Protein AF-A0A920PE48-F1 (afdb_monomer_lite)

Secondary structure (DSSP, 8-state):
--TTHHHHHHHHHHHTTTT--S---S-HHHHHHHTTSS-----GGGS--EETTEEEES-TTT--EEESSHHHHHHHS-GGG-STTT-GGGTT---HHHHHHHHHHHHHHSHHHHHHHH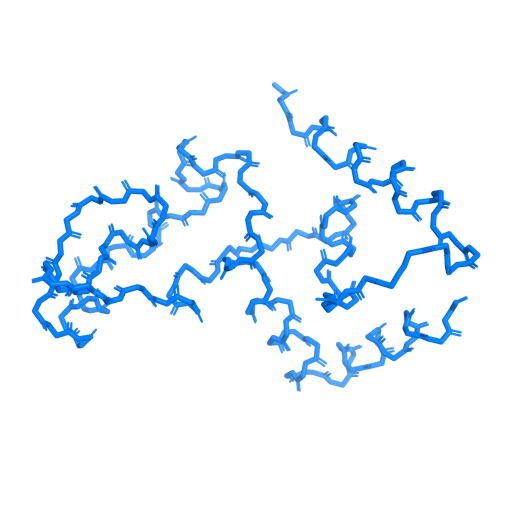HHHT-

Foldseek 3Di:
DPPPPQLVVLLVVVVVCPVVPDDDPAQLQLSCVSNVNDDDWWQQLQDWDQDPQATAPPHPPPRPGHDNDPVCNVPVHPPQCDGLVRDPVRVSDSDCSGCRVVLVCQCPVDPVSVVVRVVRVVD

Structure (mmCIF, N/CA/C/O backbone):
data_AF-A0A920PE48-F1
#
_entry.id   AF-A0A920PE48-F1
#
loop_
_atom_site.group_PDB
_atom_site.id
_atom_site.type_symbol
_atom_site.label_atom_id
_atom_site.label_alt_id
_atom_site.label_comp_id
_atom_site.label_asym_id
_atom_site.label_entity_id
_atom_site.label_seq_id
_atom_site.pdbx_PDB_ins_code
_atom_site.Cartn_x
_atom_site.Cartn_y
_atom_site.Cartn_z
_atom_site.occupancy
_atom_site.B_iso_or_equiv
_atom_site.auth_seq_id
_atom_site.auth_comp_id
_atom_site.auth_asym_id
_atom_site.auth_atom_id
_atom_site.pdbx_PDB_model_num
ATOM 1 N N . MET A 1 1 ? -14.391 -1.629 -18.081 1.00 35.59 1 MET A N 1
ATOM 2 C CA . MET A 1 1 ? -12.961 -1.922 -18.320 1.00 35.59 1 MET A CA 1
ATOM 3 C C . MET A 1 1 ? -12.114 -0.695 -17.957 1.00 35.59 1 MET A C 1
ATOM 5 O O . MET A 1 1 ? -11.566 -0.048 -18.837 1.00 35.59 1 MET A O 1
ATOM 9 N N . VAL A 1 2 ? -12.063 -0.320 -16.671 1.00 48.38 2 VAL A N 1
ATOM 10 C CA . VAL A 1 2 ? -11.310 0.859 -16.162 1.00 48.38 2 VAL A CA 1
ATOM 11 C C . VAL A 1 2 ? -9.844 0.504 -15.829 1.00 48.38 2 VAL A C 1
ATOM 13 O O . VAL A 1 2 ? -9.008 1.376 -15.625 1.00 48.38 2 VAL A O 1
ATOM 16 N N . GLU A 1 3 ? -9.495 -0.778 -15.923 1.00 56.94 3 GLU A N 1
ATOM 17 C CA . GLU A 1 3 ? -8.294 -1.412 -15.361 1.00 56.94 3 GLU A CA 1
ATOM 18 C C . GLU A 1 3 ? -6.942 -1.014 -15.996 1.00 56.94 3 GLU A C 1
ATOM 20 O O . GLU A 1 3 ? -5.899 -1.433 -15.513 1.00 56.94 3 GLU A O 1
ATOM 25 N N . GLY A 1 4 ? -6.918 -0.182 -17.046 1.00 69.88 4 GLY A N 1
ATOM 26 C CA . GLY A 1 4 ? -5.687 0.142 -17.791 1.00 69.88 4 GLY A CA 1
ATOM 27 C C . GLY A 1 4 ? -5.088 1.532 -17.550 1.00 69.88 4 GLY A C 1
ATOM 28 O O . GLY A 1 4 ? -3.873 1.698 -17.613 1.00 69.88 4 GLY A O 1
ATOM 29 N N . LYS A 1 5 ? -5.907 2.553 -17.256 1.00 80.38 5 LYS A N 1
ATOM 30 C CA . LYS A 1 5 ? -5.439 3.956 -17.314 1.00 80.38 5 LYS A CA 1
ATOM 31 C C . LYS A 1 5 ? -4.443 4.315 -16.209 1.00 80.38 5 LYS A C 1
ATOM 33 O O . LYS A 1 5 ? -3.527 5.099 -16.449 1.00 80.38 5 LYS A O 1
ATOM 38 N N . ARG A 1 6 ? -4.614 3.753 -15.005 1.00 85.31 6 ARG A N 1
ATOM 39 C CA . ARG A 1 6 ? -3.718 4.010 -13.863 1.00 85.31 6 ARG A CA 1
ATOM 40 C C . ARG A 1 6 ? -2.321 3.434 -14.104 1.00 85.31 6 ARG A C 1
ATOM 42 O O . ARG A 1 6 ? -1.334 4.139 -13.930 1.00 85.31 6 ARG A O 1
ATOM 49 N N . PHE A 1 7 ? -2.253 2.190 -14.575 1.00 90.06 7 PHE A N 1
ATOM 50 C CA . PHE A 1 7 ? -0.993 1.501 -14.829 1.00 90.06 7 PHE A CA 1
ATOM 51 C C . PHE A 1 7 ? -0.266 2.110 -16.031 1.00 90.06 7 PHE A C 1
ATOM 53 O O . PHE A 1 7 ? 0.936 2.336 -15.965 1.00 90.06 7 PHE A O 1
ATOM 60 N N . GLU A 1 8 ? -1.002 2.491 -17.081 1.00 91.88 8 GLU A N 1
ATOM 61 C CA . GLU A 1 8 ? -0.438 3.200 -18.236 1.00 91.88 8 GLU A CA 1
ATOM 62 C C . GLU A 1 8 ? 0.200 4.542 -17.839 1.00 91.88 8 GLU A C 1
ATOM 64 O O . GLU A 1 8 ? 1.267 4.901 -18.342 1.00 91.88 8 GLU A O 1
ATOM 69 N N . PHE A 1 9 ? -0.431 5.290 -16.926 1.00 91.75 9 PHE A N 1
ATOM 70 C CA . PHE A 1 9 ? 0.123 6.546 -16.424 1.00 91.75 9 PHE A CA 1
ATOM 71 C C . PHE A 1 9 ? 1.468 6.331 -15.722 1.00 91.75 9 PHE A C 1
ATOM 73 O O . PHE A 1 9 ? 2.447 7.002 -16.058 1.00 91.75 9 PHE A O 1
ATOM 80 N N . PHE A 1 10 ? 1.525 5.400 -14.768 1.00 92.38 10 PHE A N 1
ATOM 81 C CA . PHE A 1 10 ? 2.743 5.134 -14.006 1.00 92.38 10 PHE A CA 1
ATOM 82 C C . PHE A 1 10 ? 3.835 4.487 -14.855 1.00 92.38 10 PHE A C 1
ATOM 84 O O . PHE A 1 10 ? 4.999 4.837 -14.683 1.00 92.38 10 PHE A O 1
ATOM 91 N N . ASP A 1 11 ? 3.486 3.623 -15.810 1.00 93.19 11 ASP A N 1
ATOM 92 C CA . ASP A 1 11 ? 4.453 3.074 -16.759 1.00 93.19 11 ASP A CA 1
ATOM 93 C C . ASP A 1 11 ? 5.116 4.194 -17.568 1.00 93.19 11 ASP A C 1
ATOM 95 O O . ASP A 1 11 ? 6.333 4.364 -17.498 1.00 93.19 11 ASP A O 1
ATOM 99 N N . LYS A 1 12 ? 4.327 5.08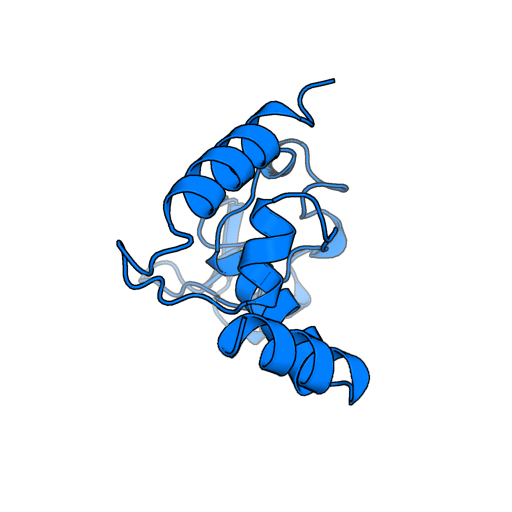0 -18.187 1.00 93.56 12 LYS A N 1
ATOM 100 C CA . LYS A 1 12 ? 4.856 6.246 -18.917 1.00 93.56 12 LYS A CA 1
ATOM 101 C C . LYS A 1 12 ? 5.644 7.213 -18.032 1.00 93.56 12 LYS A C 1
ATOM 103 O O . LYS A 1 12 ? 6.587 7.849 -18.507 1.00 93.56 12 LYS A O 1
ATOM 108 N N . LEU A 1 13 ? 5.241 7.392 -16.773 1.00 92.19 13 LEU A N 1
ATOM 109 C CA . LEU A 1 13 ? 5.939 8.262 -15.826 1.00 92.19 13 LEU A CA 1
ATOM 110 C C . LEU A 1 13 ? 7.313 7.688 -15.465 1.00 92.19 13 LEU A C 1
ATOM 112 O O . LEU A 1 13 ? 8.315 8.396 -15.558 1.00 92.19 13 LEU A O 1
ATOM 116 N N . LEU A 1 14 ? 7.365 6.409 -15.092 1.00 91.50 14 LEU A N 1
ATOM 117 C CA . LEU A 1 14 ? 8.592 5.736 -14.670 1.00 91.50 14 LEU A CA 1
ATOM 118 C C . LEU A 1 14 ? 9.542 5.493 -15.846 1.00 91.50 14 LEU A C 1
ATOM 120 O O . LEU A 1 14 ? 10.755 5.594 -15.679 1.00 91.50 14 LEU A O 1
ATOM 124 N N . GLU A 1 15 ? 9.027 5.294 -17.061 1.00 91.50 15 GLU A N 1
ATOM 125 C CA . GLU A 1 15 ? 9.854 5.252 -18.269 1.00 91.50 15 GLU A CA 1
ATOM 126 C C . GLU A 1 15 ? 10.624 6.554 -18.522 1.00 91.50 15 GLU A C 1
ATOM 128 O O . GLU A 1 15 ? 11.754 6.516 -19.013 1.00 91.50 15 GLU A O 1
ATOM 133 N N . LYS A 1 16 ? 10.058 7.707 -18.147 1.00 91.56 16 LYS A N 1
ATOM 134 C CA . LYS A 1 16 ? 10.750 9.004 -18.228 1.00 91.56 16 LYS A CA 1
ATOM 135 C C . LYS A 1 16 ? 11.823 9.178 -17.153 1.00 91.56 16 LYS A C 1
ATOM 137 O O . LYS A 1 16 ? 12.586 10.140 -17.230 1.00 91.56 16 LYS A O 1
ATOM 142 N N . ASN A 1 17 ? 11.894 8.268 -16.180 1.00 89.69 17 ASN A N 1
ATOM 143 C CA . ASN A 1 17 ? 12.857 8.307 -15.087 1.00 89.69 17 ASN A CA 1
ATOM 144 C C . ASN A 1 17 ? 14.058 7.358 -15.258 1.00 89.69 17 ASN A C 1
ATOM 146 O O . ASN A 1 17 ? 14.842 7.214 -14.327 1.00 89.69 17 ASN A O 1
ATOM 150 N N . LYS A 1 18 ? 14.249 6.734 -16.432 1.00 81.75 18 LYS A N 1
ATOM 151 C CA . LYS A 1 18 ? 15.354 5.776 -16.675 1.00 81.75 18 LYS A CA 1
ATOM 152 C C . LYS A 1 18 ? 16.758 6.343 -16.426 1.00 81.75 18 LYS A C 1
ATOM 154 O O . LYS A 1 18 ? 17.668 5.592 -16.117 1.00 81.75 18 LYS A O 1
ATOM 159 N N . ASN A 1 19 ? 16.930 7.660 -16.528 1.00 84.00 19 ASN A N 1
ATOM 160 C CA . ASN A 1 19 ? 18.219 8.321 -16.304 1.00 84.00 19 ASN A CA 1
ATOM 161 C C . ASN A 1 19 ? 18.408 8.799 -14.850 1.00 84.00 19 ASN A C 1
ATOM 163 O O . ASN A 1 19 ? 19.266 9.644 -14.611 1.00 84.00 19 ASN A O 1
ATOM 167 N N . GLY A 1 20 ? 17.573 8.349 -13.904 1.00 83.69 20 GLY A N 1
ATOM 168 C CA . GLY A 1 20 ? 17.641 8.789 -12.506 1.00 83.69 20 GLY A CA 1
ATOM 169 C C . GLY A 1 20 ? 17.329 10.277 -12.329 1.00 83.69 20 GLY A C 1
ATOM 170 O O . GLY A 1 20 ? 17.965 10.961 -11.536 1.00 83.69 20 GLY A O 1
ATOM 171 N N . ARG A 1 21 ? 16.376 10.816 -13.104 1.00 88.62 21 ARG A N 1
ATOM 172 C CA . ARG A 1 21 ? 15.978 12.233 -13.013 1.00 88.62 21 ARG A CA 1
ATOM 173 C C . ARG A 1 21 ? 15.348 12.563 -11.654 1.00 88.62 21 ARG A C 1
ATOM 175 O O . ARG A 1 21 ? 15.447 13.699 -11.194 1.00 88.62 21 ARG A O 1
ATOM 182 N N . TRP A 1 22 ? 14.650 11.596 -11.072 1.00 90.94 22 TRP A N 1
ATOM 183 C CA . TRP A 1 22 ? 13.948 11.684 -9.803 1.00 90.94 22 TRP A CA 1
ATOM 184 C C . TRP A 1 22 ? 14.375 10.539 -8.892 1.00 90.94 22 TRP A C 1
ATOM 186 O O . TRP A 1 22 ? 14.324 9.374 -9.296 1.00 90.94 22 TRP A O 1
ATOM 196 N N . ASP A 1 23 ? 14.701 10.878 -7.650 1.00 88.31 23 ASP A N 1
ATOM 197 C CA . ASP A 1 23 ? 14.950 9.907 -6.591 1.00 88.31 23 ASP A CA 1
ATOM 198 C C . ASP A 1 23 ? 13.612 9.375 -6.070 1.00 88.31 23 ASP A C 1
ATOM 200 O O . ASP A 1 23 ? 12.864 10.073 -5.380 1.00 88.31 23 ASP A O 1
ATOM 204 N N . ILE A 1 24 ? 13.278 8.139 -6.436 1.00 88.81 24 ILE A N 1
ATOM 205 C CA . ILE A 1 24 ? 12.035 7.493 -6.012 1.00 88.81 24 ILE A CA 1
ATOM 206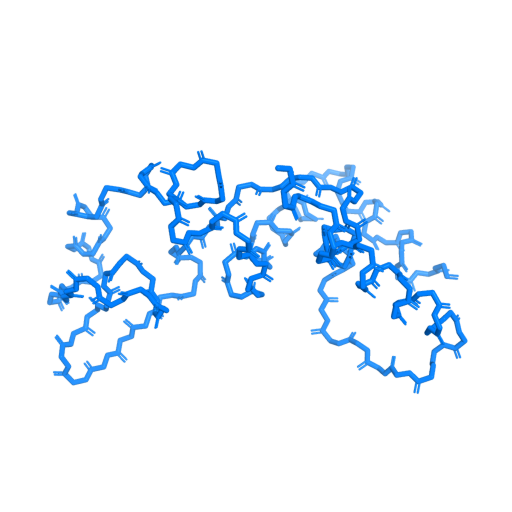 C C . ILE A 1 24 ? 12.308 6.660 -4.761 1.00 88.81 24 ILE A C 1
ATOM 208 O O . ILE A 1 24 ? 13.065 5.695 -4.802 1.00 88.81 24 ILE A O 1
ATOM 212 N N . ASN A 1 25 ? 11.660 7.020 -3.654 1.00 88.81 25 ASN A N 1
ATOM 213 C CA . ASN A 1 25 ? 11.804 6.354 -2.358 1.00 88.81 25 ASN A CA 1
ATOM 214 C C . ASN A 1 25 ? 10.690 5.316 -2.138 1.00 88.81 25 ASN A C 1
ATOM 216 O O . ASN A 1 25 ? 9.878 5.440 -1.225 1.00 88.81 25 ASN A O 1
ATOM 220 N N . HIS A 1 26 ? 10.604 4.334 -3.033 1.00 92.56 26 HIS A N 1
ATOM 221 C CA . HIS A 1 26 ? 9.656 3.224 -2.929 1.00 92.56 26 HIS A CA 1
ATOM 222 C C . HIS A 1 26 ? 10.339 1.908 -3.285 1.00 92.56 26 HIS A C 1
ATOM 224 O O . HIS A 1 26 ? 11.316 1.900 -4.040 1.00 92.56 26 HIS A O 1
ATOM 230 N N . SER A 1 27 ? 9.813 0.794 -2.776 1.00 93.50 27 SER A N 1
ATOM 231 C CA . SER A 1 27 ? 10.338 -0.528 -3.094 1.00 93.50 27 SER A CA 1
ATOM 232 C C . SER A 1 27 ? 10.269 -0.813 -4.604 1.00 93.50 27 SER A C 1
ATOM 234 O O . SER A 1 27 ? 9.284 -0.463 -5.268 1.00 93.50 27 SER A O 1
ATOM 236 N N . PRO A 1 28 ? 11.280 -1.490 -5.180 1.00 93.00 28 PRO A N 1
ATOM 237 C CA . PRO A 1 28 ? 11.282 -1.790 -6.609 1.00 93.00 28 PRO A CA 1
ATOM 238 C C . PRO A 1 28 ? 10.058 -2.601 -7.050 1.00 93.00 28 PRO A C 1
ATOM 240 O O . PRO A 1 28 ? 9.467 -2.330 -8.095 1.00 93.00 28 PRO A O 1
ATOM 243 N N . LEU A 1 29 ? 9.627 -3.565 -6.230 1.00 95.00 29 LEU A N 1
ATOM 244 C CA . LEU A 1 29 ? 8.488 -4.416 -6.567 1.00 95.00 29 LEU A CA 1
ATOM 245 C C . LEU A 1 29 ? 7.157 -3.650 -6.549 1.00 95.00 29 LEU A C 1
ATOM 247 O O . LEU A 1 29 ? 6.305 -3.904 -7.402 1.00 95.00 29 LEU A O 1
ATOM 251 N N . TYR A 1 30 ? 6.992 -2.663 -5.661 1.00 95.38 30 TYR A N 1
ATOM 252 C CA . TYR A 1 30 ? 5.834 -1.767 -5.698 1.00 95.38 30 TYR A CA 1
ATOM 253 C C . TYR A 1 30 ? 5.820 -0.908 -6.965 1.00 95.38 30 TYR A C 1
ATOM 255 O O . TYR A 1 30 ? 4.762 -0.697 -7.558 1.00 95.38 30 TYR A O 1
ATOM 263 N N . LEU A 1 31 ? 6.984 -0.458 -7.443 1.00 94.19 31 LEU A N 1
ATOM 264 C CA . LEU A 1 31 ? 7.061 0.274 -8.708 1.00 94.19 31 LEU A CA 1
ATOM 265 C C . LEU A 1 31 ? 6.636 -0.594 -9.900 1.00 94.19 31 LEU A C 1
ATOM 267 O O . LEU A 1 31 ? 5.929 -0.101 -10.772 1.00 94.19 31 LEU A O 1
ATOM 271 N N . GLU A 1 32 ? 6.971 -1.886 -9.938 1.00 93.75 32 GLU A N 1
ATOM 272 C CA . GLU A 1 32 ? 6.456 -2.791 -10.983 1.00 93.75 32 GLU A CA 1
ATOM 273 C C . GLU A 1 32 ? 4.948 -3.040 -10.852 1.00 93.75 32 GLU A C 1
ATOM 275 O O . GLU A 1 32 ? 4.261 -3.142 -11.872 1.00 93.75 32 GLU A O 1
ATOM 280 N N . PHE A 1 33 ? 4.416 -3.080 -9.627 1.00 94.38 33 PHE A N 1
ATOM 281 C CA . PHE A 1 33 ? 2.970 -3.098 -9.394 1.00 94.38 33 PHE A CA 1
ATOM 282 C C . PHE A 1 33 ? 2.294 -1.839 -9.946 1.00 94.38 33 PHE A C 1
ATOM 284 O O . PHE A 1 33 ? 1.314 -1.944 -10.680 1.00 94.38 33 PHE A O 1
ATOM 291 N N . LEU A 1 34 ? 2.849 -0.646 -9.701 1.00 93.81 34 LEU A N 1
ATOM 292 C CA . LEU A 1 34 ? 2.329 0.596 -10.282 1.00 93.81 34 LEU A CA 1
ATOM 293 C C . LEU A 1 34 ? 2.352 0.589 -11.813 1.00 93.81 34 LEU A C 1
ATOM 295 O O . LEU A 1 34 ? 1.536 1.259 -12.434 1.00 93.81 34 LEU A O 1
ATOM 299 N N . ARG A 1 35 ? 3.243 -0.184 -12.434 1.00 92.62 35 ARG A N 1
ATOM 300 C CA . ARG A 1 35 ? 3.309 -0.368 -13.893 1.00 92.62 35 ARG A CA 1
ATOM 301 C C . ARG A 1 35 ? 2.383 -1.472 -14.408 1.00 92.62 35 ARG A C 1
ATOM 303 O O . ARG A 1 35 ? 2.388 -1.754 -15.601 1.00 92.62 35 ARG A O 1
ATOM 310 N N . GLY A 1 36 ? 1.619 -2.121 -13.528 1.00 91.69 36 GLY A N 1
ATOM 311 C CA . GLY A 1 36 ? 0.731 -3.233 -13.870 1.00 91.69 36 GLY A CA 1
ATOM 312 C C . GLY A 1 36 ? 1.466 -4.517 -14.260 1.00 91.69 36 GLY A C 1
ATOM 313 O O . GLY A 1 36 ? 0.872 -5.406 -14.862 1.00 91.69 36 GLY A O 1
ATOM 314 N N . LYS A 1 37 ? 2.762 -4.628 -13.952 1.00 92.00 37 LYS A N 1
ATOM 315 C CA . LYS A 1 37 ? 3.567 -5.825 -14.246 1.00 92.00 37 LYS A CA 1
ATOM 316 C C . LYS A 1 37 ? 3.500 -6.872 -13.138 1.00 92.00 37 LYS A C 1
ATOM 318 O O . LYS A 1 37 ? 3.928 -8.009 -13.330 1.00 92.00 37 LYS A O 1
ATOM 323 N N . ARG A 1 38 ? 2.994 -6.469 -11.976 1.00 91.25 38 ARG A N 1
ATOM 324 C CA . ARG A 1 38 ? 2.702 -7.318 -10.826 1.00 91.25 38 ARG A CA 1
ATOM 325 C C . ARG A 1 38 ? 1.279 -7.029 -10.383 1.00 91.25 38 ARG A C 1
ATOM 327 O O . ARG A 1 38 ? 0.854 -5.878 -10.430 1.00 91.25 38 ARG A O 1
ATOM 334 N N . ASP A 1 39 ? 0.579 -8.071 -9.963 1.00 91.31 39 ASP A N 1
ATOM 335 C CA . ASP A 1 39 ? -0.731 -7.955 -9.338 1.00 91.31 39 ASP A CA 1
ATOM 336 C C . ASP A 1 39 ? -0.600 -8.328 -7.864 1.00 91.31 39 ASP A C 1
ATOM 338 O O . ASP A 1 39 ? 0.008 -9.347 -7.531 1.00 91.31 39 ASP A O 1
ATOM 342 N N . TYR A 1 40 ? -1.129 -7.479 -6.990 1.00 91.69 40 TYR A N 1
ATOM 343 C CA . TYR A 1 40 ? -1.003 -7.627 -5.548 1.00 91.69 40 TYR A CA 1
ATOM 344 C C . TYR A 1 40 ? -2.346 -7.451 -4.880 1.00 91.69 40 TYR A C 1
ATOM 346 O O . TYR A 1 40 ? -3.079 -6.516 -5.174 1.00 91.69 40 TYR A O 1
ATOM 354 N N . SER A 1 41 ? -2.620 -8.283 -3.882 1.00 90.56 41 SER A N 1
ATOM 355 C CA . SER A 1 41 ? -3.643 -7.962 -2.896 1.00 90.56 41 SER A CA 1
ATOM 356 C C . SER A 1 41 ? -3.097 -6.913 -1.928 1.00 90.56 41 SER A C 1
ATOM 358 O O . SER A 1 41 ? -1.927 -6.960 -1.531 1.00 90.56 41 SER A O 1
ATOM 360 N N . CYS A 1 42 ? -3.930 -5.940 -1.554 1.00 91.75 42 CYS A N 1
ATOM 361 C CA . CYS A 1 42 ? -3.509 -4.964 -0.561 1.00 91.75 42 CYS A CA 1
ATOM 362 C C . CYS A 1 42 ? -3.395 -5.627 0.818 1.00 91.75 42 CYS A C 1
ATOM 364 O O . CYS A 1 42 ? -4.156 -6.528 1.165 1.00 91.75 42 CYS A O 1
ATOM 366 N N . THR A 1 43 ? -2.453 -5.131 1.609 1.00 93.44 43 THR A N 1
ATOM 367 C CA . THR A 1 43 ? -2.282 -5.416 3.030 1.00 93.44 43 THR A CA 1
ATOM 368 C C . THR A 1 43 ? -2.772 -4.189 3.807 1.00 93.44 43 THR A C 1
ATOM 370 O O . THR A 1 43 ? -1.970 -3.350 4.221 1.00 93.44 43 THR A O 1
ATOM 373 N N . PRO A 1 44 ? -4.097 -4.005 3.968 1.00 88.81 44 PRO A N 1
ATOM 374 C CA . PRO A 1 44 ? -4.680 -2.768 4.503 1.00 88.81 44 PRO A CA 1
ATOM 375 C C . PRO A 1 44 ? -4.284 -2.492 5.960 1.00 88.81 44 PRO A C 1
ATOM 377 O O . PRO A 1 44 ? -4.237 -1.339 6.377 1.00 88.81 44 PRO A O 1
ATOM 380 N N . TRP A 1 45 ? -3.953 -3.540 6.713 1.00 90.00 45 TRP A N 1
ATOM 381 C CA . TRP A 1 45 ? -3.456 -3.477 8.088 1.00 90.00 45 TRP A CA 1
ATOM 382 C C . TRP A 1 45 ? -1.945 -3.211 8.185 1.00 90.00 45 TRP A C 1
ATOM 384 O O . TRP A 1 45 ? -1.431 -3.061 9.289 1.00 90.00 45 TRP A O 1
ATOM 394 N N . GLY A 1 46 ? -1.219 -3.143 7.062 1.00 90.50 46 GLY A N 1
ATOM 395 C CA . GLY A 1 46 ? 0.232 -2.920 7.048 1.00 90.50 46 GLY A CA 1
ATOM 396 C C . GLY A 1 46 ? 0.643 -1.497 7.445 1.00 90.50 46 GLY A C 1
ATOM 397 O O . GLY A 1 46 ? 1.777 -1.275 7.859 1.00 90.50 46 GLY A O 1
ATOM 398 N N . ASN A 1 47 ? -0.282 -0.536 7.363 1.00 91.00 47 ASN A N 1
ATOM 399 C CA . ASN A 1 47 ? -0.103 0.828 7.860 1.00 91.00 47 ASN A CA 1
ATOM 400 C C . ASN A 1 47 ? -1.394 1.296 8.562 1.00 91.00 47 ASN A C 1
ATOM 402 O O . ASN A 1 47 ? -2.217 1.987 7.954 1.00 91.00 47 ASN A O 1
ATOM 406 N N . PRO A 1 48 ? -1.630 0.853 9.809 1.00 91.81 48 PRO A N 1
ATOM 407 C CA . PRO A 1 48 ? -2.836 1.196 10.548 1.00 91.81 48 PRO A CA 1
ATOM 408 C C . PRO A 1 48 ? -2.770 2.645 11.051 1.00 91.81 48 PRO A C 1
ATOM 410 O O . PRO A 1 48 ? -1.700 3.156 11.380 1.00 91.81 48 PRO A O 1
ATOM 413 N N . ASN A 1 49 ? -3.925 3.303 11.159 1.00 94.19 49 ASN A N 1
ATOM 414 C CA . ASN A 1 49 ? -4.022 4.657 11.704 1.00 94.19 49 ASN A CA 1
ATOM 415 C C . ASN A 1 49 ? -4.674 4.642 13.086 1.00 94.19 49 ASN A C 1
ATOM 417 O O . ASN A 1 49 ? -5.728 4.034 13.279 1.00 94.19 49 ASN A O 1
ATOM 421 N N . TYR A 1 50 ? -4.033 5.334 14.025 1.00 95.06 50 TYR A N 1
ATOM 422 C CA . TYR A 1 50 ? -4.562 5.603 15.352 1.00 95.06 50 TYR A CA 1
ATOM 423 C C . TYR A 1 50 ? -4.721 7.110 15.538 1.00 95.06 50 TYR A C 1
ATOM 425 O O . TYR A 1 50 ? -3.788 7.879 15.289 1.00 95.06 50 TYR A O 1
ATOM 433 N N . SER A 1 51 ? -5.894 7.526 16.000 1.00 94.62 51 SER A N 1
ATOM 434 C CA . SER A 1 51 ? -6.228 8.923 16.269 1.00 94.62 51 SER A CA 1
ATOM 435 C C . SER A 1 51 ? -6.906 9.069 17.635 1.00 94.62 51 SER A C 1
ATOM 437 O O . SER A 1 51 ? -7.060 8.100 18.377 1.00 94.62 51 SER A O 1
ATOM 439 N N . VAL A 1 52 ? -7.364 10.281 17.967 1.00 95.88 52 VAL A N 1
ATOM 440 C CA . VAL A 1 52 ? -8.185 10.524 19.170 1.00 95.88 52 VAL A CA 1
ATOM 441 C C . VAL A 1 52 ? -9.505 9.743 19.171 1.00 95.88 52 VAL A C 1
ATOM 443 O O . VAL A 1 52 ? -10.111 9.590 20.226 1.00 95.88 52 VAL A O 1
ATOM 446 N N . LEU A 1 53 ? -9.942 9.248 18.010 1.00 95.69 53 LEU A N 1
ATOM 447 C CA . LEU A 1 53 ? -11.140 8.423 17.851 1.00 95.69 53 LEU A CA 1
ATOM 448 C C . LEU A 1 53 ? -10.851 6.916 17.999 1.00 95.69 53 LEU A C 1
ATOM 450 O O . LEU A 1 53 ? -11.785 6.123 18.022 1.00 95.69 53 LEU A O 1
ATOM 454 N N . GLY A 1 54 ? -9.579 6.518 18.120 1.00 96.81 54 GLY A N 1
ATOM 455 C CA . GLY A 1 54 ? -9.135 5.124 18.190 1.00 96.81 54 GLY A CA 1
ATOM 456 C C . GLY A 1 54 ? -8.455 4.639 16.906 1.00 96.81 54 GLY A C 1
ATOM 457 O O . GLY A 1 54 ? -7.964 5.432 16.098 1.00 96.81 54 GLY A O 1
ATOM 458 N N . TRP A 1 55 ? -8.412 3.319 16.729 1.00 97.06 55 TRP A N 1
ATOM 459 C CA . TRP A 1 55 ? -7.872 2.628 15.556 1.00 97.06 55 TRP A CA 1
ATOM 460 C C . TRP A 1 55 ? -8.882 2.626 14.408 1.00 97.06 55 TRP A C 1
ATOM 462 O O . TRP A 1 55 ? -9.925 1.987 14.517 1.00 97.06 55 TRP A O 1
ATOM 472 N N . GLN A 1 56 ? -8.586 3.308 13.306 1.00 96.44 56 GLN A N 1
ATOM 473 C CA . GLN A 1 56 ? -9.520 3.453 12.187 1.00 96.44 56 GLN A CA 1
ATOM 474 C C . GLN A 1 56 ? -9.696 2.142 11.399 1.00 96.44 56 GLN A C 1
ATOM 476 O O . GLN A 1 56 ? -8.716 1.493 11.030 1.00 96.44 56 GLN A O 1
ATOM 481 N N . LYS A 1 57 ? -10.949 1.784 11.096 1.00 94.69 57 LYS A N 1
ATOM 482 C CA . LYS A 1 57 ? -11.353 0.620 10.293 1.00 94.69 57 LYS A CA 1
ATOM 483 C C . LYS A 1 57 ? -11.715 1.039 8.859 1.00 94.69 57 LYS A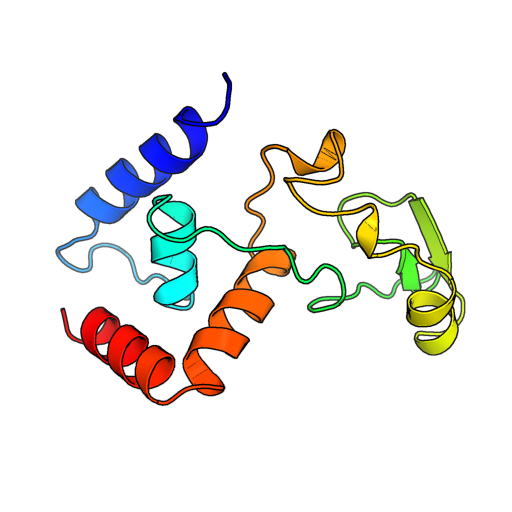 C 1
ATOM 485 O O . LYS A 1 57 ? -12.222 2.140 8.651 1.00 94.69 57 LYS A O 1
ATOM 490 N N . PRO A 1 58 ? -11.538 0.161 7.860 1.00 92.31 58 PRO A N 1
ATOM 491 C CA . PRO A 1 58 ? -10.554 -0.927 7.826 1.00 92.31 58 PRO A CA 1
ATOM 492 C C . PRO A 1 58 ? -9.126 -0.390 7.630 1.00 92.31 58 PRO A C 1
ATOM 494 O O . PRO A 1 58 ? -8.160 -0.935 8.142 1.00 92.31 58 PRO A O 1
ATOM 497 N N . CYS A 1 59 ? -8.992 0.694 6.873 1.00 91.25 59 CYS A N 1
ATOM 498 C CA . CYS A 1 59 ? -7.746 1.362 6.560 1.00 91.25 59 CYS A CA 1
ATOM 499 C C . CYS A 1 59 ? -7.981 2.866 6.638 1.00 91.25 59 CYS A C 1
ATOM 501 O O . CYS A 1 59 ? -9.116 3.343 6.528 1.00 91.25 59 CYS A O 1
ATOM 503 N N . TYR A 1 60 ? -6.896 3.620 6.765 1.00 88.44 60 TYR A N 1
ATOM 504 C CA . TYR A 1 60 ? -6.965 5.051 7.049 1.00 88.44 60 TYR A CA 1
ATOM 505 C C . TYR A 1 60 ? -7.587 5.912 5.930 1.00 88.44 60 TYR A C 1
ATOM 507 O O . TYR A 1 60 ? -7.750 7.117 6.101 1.00 88.44 60 TYR A O 1
ATOM 515 N N . LEU A 1 61 ? -7.925 5.314 4.779 1.00 91.50 61 LEU A N 1
ATOM 516 C CA . LEU A 1 61 ? -8.558 5.991 3.643 1.00 91.50 61 LEU A CA 1
ATOM 517 C C . LEU A 1 61 ? -10.082 5.805 3.569 1.00 91.50 61 LEU A C 1
ATOM 519 O O . LEU A 1 61 ? -10.740 6.646 2.965 1.00 91.50 61 LEU A O 1
ATOM 523 N N . LEU A 1 62 ? -10.641 4.713 4.108 1.00 91.62 62 LEU A N 1
ATOM 524 C CA . LEU A 1 62 ? -12.069 4.387 3.940 1.00 91.62 62 LEU A CA 1
ATOM 525 C C . LEU A 1 62 ? -12.956 4.832 5.109 1.00 91.62 62 LEU A C 1
ATOM 527 O O . LEU A 1 62 ? -14.133 5.081 4.874 1.00 91.62 62 LEU A O 1
ATOM 531 N N . ASP A 1 63 ? -12.387 4.950 6.312 1.00 90.81 63 ASP A N 1
ATOM 532 C CA . ASP A 1 63 ? -13.052 5.491 7.514 1.00 90.81 63 ASP A CA 1
ATOM 533 C C . ASP A 1 63 ? -14.462 4.928 7.774 1.00 90.81 63 ASP A C 1
ATOM 535 O O . ASP A 1 63 ? -15.467 5.634 7.755 1.00 90.81 63 ASP A O 1
ATOM 539 N N . GLU A 1 64 ? -14.547 3.618 7.995 1.00 93.69 64 GLU A N 1
ATOM 540 C CA . GLU A 1 64 ? -15.815 2.918 8.245 1.00 93.69 64 GLU A CA 1
ATOM 541 C C . GLU A 1 64 ? -16.083 2.685 9.744 1.00 93.69 64 GLU A C 1
ATOM 543 O O . GLU A 1 64 ? -16.963 1.912 10.119 1.00 93.69 64 GLU A O 1
ATOM 548 N N . GLY A 1 65 ? -15.327 3.358 10.616 1.00 95.38 65 GLY A N 1
ATOM 549 C CA . GLY A 1 65 ? -15.466 3.297 12.069 1.00 95.38 65 GLY A CA 1
ATOM 550 C C . GLY A 1 65 ? -14.124 3.185 12.786 1.00 95.38 65 GLY A C 1
ATOM 551 O O . GLY A 1 65 ? -13.064 3.248 12.167 1.00 95.38 65 GLY A O 1
ATOM 552 N N . TYR A 1 66 ? -14.175 2.989 14.104 1.00 97.12 66 TYR A N 1
ATOM 553 C CA . TYR A 1 66 ? -12.989 2.904 14.957 1.00 97.12 66 TYR A CA 1
ATOM 554 C C . TYR A 1 66 ? -13.065 1.703 15.907 1.00 97.12 66 TYR A C 1
ATOM 556 O O . TYR A 1 66 ? -14.149 1.221 16.235 1.00 97.12 66 TYR A O 1
ATOM 564 N N . ALA A 1 67 ? -11.903 1.199 16.313 1.00 97.25 67 ALA A N 1
ATOM 565 C CA . ALA A 1 67 ? -11.703 0.215 17.373 1.00 97.25 67 ALA A CA 1
ATOM 566 C C . ALA A 1 67 ? -10.917 0.851 18.525 1.00 97.25 67 ALA A C 1
ATOM 568 O O . ALA A 1 67 ? -10.010 1.653 18.300 1.00 97.25 67 ALA A O 1
ATOM 569 N N . GLU A 1 68 ? -11.194 0.450 19.761 1.00 97.06 68 GLU A N 1
ATOM 570 C CA . GLU A 1 68 ? -10.481 0.976 20.93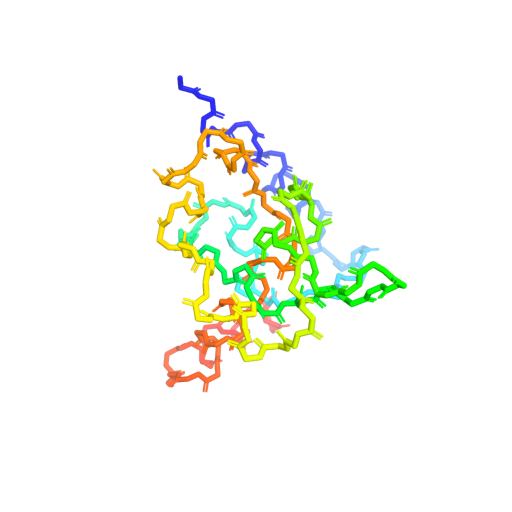0 1.00 97.06 68 GLU A CA 1
ATOM 571 C C . GLU A 1 68 ? -9.056 0.422 21.017 1.00 97.06 68 GLU A C 1
ATOM 573 O O . GLU A 1 68 ? -8.118 1.108 21.425 1.00 97.06 68 GLU A O 1
ATOM 578 N N . THR A 1 69 ? -8.866 -0.828 20.589 1.00 96.94 69 THR A N 1
ATOM 579 C CA . THR A 1 69 ? -7.565 -1.503 20.626 1.00 96.94 69 THR A CA 1
ATOM 580 C C . THR A 1 69 ? -7.184 -2.069 19.268 1.00 96.94 69 THR A C 1
ATOM 582 O O . THR A 1 69 ? -8.037 -2.480 18.484 1.00 96.94 69 THR A O 1
ATOM 585 N N . PHE A 1 70 ? -5.880 -2.186 19.014 1.00 95.62 70 PHE A N 1
ATOM 586 C CA . PHE A 1 70 ? -5.385 -2.824 17.795 1.00 95.62 70 PHE A CA 1
ATOM 587 C C . PHE A 1 70 ? -5.874 -4.276 17.677 1.00 95.62 70 PHE A C 1
ATOM 589 O O . PHE A 1 70 ? -6.211 -4.746 16.595 1.00 95.62 70 PHE A O 1
ATOM 596 N N . LYS A 1 71 ? -5.984 -4.987 18.807 1.00 97.00 71 LYS A N 1
ATOM 597 C CA . LYS A 1 71 ? -6.524 -6.350 18.838 1.00 97.00 71 LYS A CA 1
ATOM 598 C C . LYS A 1 71 ? -7.974 -6.395 18.351 1.00 97.00 71 LYS A C 1
ATOM 600 O O . LYS A 1 71 ? -8.327 -7.294 17.595 1.00 97.00 71 LYS A O 1
ATOM 605 N N . GLU A 1 72 ? -8.796 -5.437 18.769 1.00 97.31 72 GLU A N 1
ATOM 606 C CA . GLU A 1 72 ? -10.178 -5.314 18.303 1.00 97.31 72 GLU A CA 1
ATOM 607 C C . GLU A 1 72 ? -10.234 -4.947 16.814 1.00 97.31 72 GLU A C 1
ATOM 609 O O . GLU A 1 72 ? -10.987 -5.580 16.077 1.00 97.31 72 GLU A O 1
ATOM 614 N N . LEU A 1 73 ? -9.403 -4.001 16.351 1.00 96.44 73 LEU A N 1
ATOM 615 C CA . LEU A 1 73 ? -9.270 -3.660 14.928 1.00 96.44 73 LEU A CA 1
ATOM 616 C C . LEU A 1 73 ? -9.032 -4.925 14.094 1.00 96.44 73 LEU A C 1
ATOM 618 O O . LEU A 1 73 ? -9.768 -5.179 13.143 1.00 96.44 73 LEU A O 1
ATOM 622 N N . MET A 1 74 ? -8.044 -5.734 14.482 1.00 96.19 74 MET A N 1
ATOM 623 C CA . MET A 1 74 ? -7.683 -6.944 13.745 1.00 96.19 74 MET A CA 1
ATOM 624 C C . MET A 1 74 ? -8.767 -8.022 13.794 1.00 96.19 74 MET A C 1
ATOM 626 O O . MET A 1 74 ? -8.960 -8.707 12.797 1.00 96.19 74 MET A O 1
ATOM 630 N N . ALA A 1 75 ? -9.463 -8.171 14.924 1.00 96.94 75 ALA A N 1
ATOM 631 C CA . ALA A 1 75 ? -10.446 -9.235 15.124 1.00 96.94 75 ALA A CA 1
ATOM 632 C C . ALA A 1 75 ? -11.846 -8.922 14.573 1.00 96.94 75 ALA A C 1
ATOM 634 O O . ALA A 1 75 ? -12.609 -9.848 14.328 1.00 96.94 75 ALA A O 1
ATOM 635 N N . THR A 1 76 ? -12.208 -7.642 14.442 1.00 96.19 76 THR A N 1
ATOM 636 C CA . THR A 1 76 ? -13.579 -7.215 14.084 1.00 96.19 76 THR A CA 1
ATOM 637 C C . THR A 1 76 ? -13.690 -6.590 12.697 1.00 96.19 76 THR A C 1
ATOM 639 O O . THR A 1 76 ? -14.788 -6.247 12.267 1.00 96.19 76 THR A O 1
ATOM 642 N N . THR A 1 77 ? -12.567 -6.404 12.005 1.00 95.38 77 THR A N 1
ATOM 643 C CA . THR A 1 77 ? -12.562 -5.933 10.620 1.00 95.38 77 THR A CA 1
ATOM 644 C C . THR A 1 77 ? -12.564 -7.136 9.687 1.00 95.38 77 THR A C 1
ATOM 646 O O . THR A 1 77 ? -11.659 -7.961 9.744 1.00 95.38 77 THR A O 1
ATOM 649 N N . GLU A 1 78 ? -13.554 -7.204 8.801 1.00 93.88 78 GLU A N 1
ATOM 650 C CA . GLU A 1 78 ? -13.669 -8.230 7.756 1.00 93.88 78 GLU A CA 1
ATOM 651 C C . GLU A 1 78 ? -12.688 -7.918 6.607 1.00 93.88 78 GLU A C 1
ATOM 653 O O . GLU A 1 78 ? -13.061 -7.353 5.574 1.00 93.88 78 GLU A O 1
ATOM 658 N N . TRP A 1 79 ? -11.397 -8.175 6.824 1.00 92.31 79 TRP A N 1
ATOM 659 C CA . TRP A 1 79 ? -10.296 -7.774 5.939 1.00 92.31 79 TRP A CA 1
ATOM 660 C C . TRP A 1 79 ? -10.429 -8.288 4.503 1.00 92.31 79 TRP A C 1
ATOM 662 O O . TRP A 1 79 ? -10.061 -7.592 3.558 1.00 92.31 79 TRP A O 1
ATOM 672 N N . GLU A 1 80 ? -10.990 -9.479 4.339 1.00 91.50 80 GLU A N 1
ATOM 673 C CA . GLU A 1 80 ? -11.274 -10.135 3.065 1.00 91.50 80 GLU A CA 1
ATOM 674 C C . GLU A 1 80 ? -12.199 -9.316 2.157 1.00 91.50 80 GLU A C 1
ATOM 676 O O . GLU A 1 80 ? -12.108 -9.421 0.934 1.00 91.50 80 GLU A O 1
ATOM 681 N N . ASN A 1 81 ? -13.032 -8.442 2.731 1.00 92.12 81 ASN A N 1
ATOM 682 C CA . ASN A 1 81 ? -13.945 -7.574 1.989 1.00 92.12 81 ASN A CA 1
ATOM 683 C C . ASN A 1 81 ? -13.259 -6.320 1.428 1.00 92.12 81 ASN A C 1
ATOM 685 O O . ASN A 1 81 ? -13.937 -5.457 0.865 1.00 92.12 81 ASN A O 1
ATOM 689 N N . TYR A 1 82 ? -11.937 -6.182 1.580 1.00 91.44 82 TYR A N 1
ATOM 690 C CA . TYR A 1 82 ? -11.166 -5.023 1.133 1.00 91.44 82 TYR A CA 1
ATOM 691 C C . TYR A 1 82 ? -10.054 -5.402 0.154 1.00 91.44 82 TYR A C 1
ATOM 693 O O . TYR A 1 82 ? -9.534 -6.512 0.152 1.00 91.44 82 TYR A O 1
ATOM 701 N N . GLY A 1 83 ? -9.706 -4.449 -0.714 1.00 88.69 83 GLY A N 1
ATOM 702 C CA . GLY A 1 83 ? -8.768 -4.646 -1.820 1.00 88.69 83 GLY A CA 1
ATOM 703 C C . GLY A 1 83 ? -9.435 -4.515 -3.185 1.00 88.69 83 GLY A C 1
ATOM 704 O O . GLY A 1 83 ? -10.660 -4.558 -3.302 1.00 88.69 83 GLY A O 1
ATOM 705 N N . HIS A 1 84 ? -8.626 -4.304 -4.225 1.00 87.88 84 HIS A N 1
ATOM 706 C CA . HIS A 1 84 ? -9.136 -3.963 -5.559 1.00 87.88 84 HIS A CA 1
ATOM 707 C C . HIS A 1 84 ? -10.023 -5.051 -6.185 1.00 87.88 84 HIS A C 1
ATOM 709 O O . HIS A 1 84 ? -10.884 -4.729 -6.997 1.00 87.88 84 HIS A O 1
ATOM 715 N N . GLN A 1 85 ? -9.855 -6.312 -5.775 1.00 85.50 85 GLN A N 1
ATOM 716 C CA . GLN A 1 85 ? -10.659 -7.441 -6.254 1.00 85.50 85 GLN A CA 1
ATOM 717 C C . GLN A 1 85 ? -11.987 -7.596 -5.492 1.00 85.50 85 GLN A C 1
ATOM 719 O O . GLN A 1 85 ? -12.967 -8.073 -6.058 1.00 85.50 85 GLN A O 1
ATOM 724 N N . ASN A 1 86 ? -12.040 -7.154 -4.229 1.00 89.12 86 ASN A N 1
ATOM 725 C CA . ASN A 1 86 ? -13.124 -7.502 -3.301 1.00 89.12 86 ASN A CA 1
ATOM 726 C C . ASN A 1 86 ? -14.012 -6.309 -2.923 1.00 89.12 86 ASN A C 1
ATOM 728 O O . ASN A 1 86 ? -15.148 -6.495 -2.491 1.00 89.12 86 ASN A O 1
ATOM 732 N N . ASN A 1 87 ? -13.539 -5.073 -3.123 1.00 90.69 87 ASN A N 1
ATOM 733 C CA . ASN A 1 87 ? -14.273 -3.867 -2.756 1.00 90.69 87 ASN A CA 1
ATOM 734 C C . ASN A 1 87 ? -14.341 -2.857 -3.900 1.00 90.69 87 ASN A C 1
ATOM 736 O O . ASN A 1 87 ? -13.320 -2.375 -4.391 1.00 90.69 87 ASN A O 1
ATOM 740 N N . LYS A 1 88 ? -15.559 -2.433 -4.256 1.00 91.88 88 LYS A N 1
ATOM 741 C CA . LYS A 1 88 ? -15.779 -1.425 -5.306 1.00 91.88 88 LYS A CA 1
ATOM 742 C C . LYS A 1 88 ? -15.104 -0.084 -4.999 1.00 91.88 88 LYS A C 1
ATOM 744 O O . LYS A 1 88 ? -14.661 0.579 -5.929 1.00 91.88 88 LYS A O 1
ATOM 749 N N . LYS A 1 89 ? -14.985 0.305 -3.722 1.00 91.25 89 LYS A N 1
ATOM 750 C CA . LYS A 1 89 ? -14.276 1.533 -3.312 1.00 91.25 89 LYS A CA 1
ATOM 751 C C . LYS A 1 89 ? -12.758 1.418 -3.505 1.00 91.25 89 LYS A C 1
ATOM 753 O O . LYS A 1 89 ? -12.075 2.430 -3.607 1.00 91.25 89 LYS A O 1
ATOM 758 N N . CYS A 1 90 ? -12.229 0.196 -3.570 1.00 91.31 90 CYS A N 1
ATOM 759 C CA . CYS A 1 90 ? -10.806 -0.085 -3.747 1.00 91.31 90 CYS A CA 1
ATOM 760 C C . CYS A 1 90 ? -10.422 -0.430 -5.192 1.00 91.31 90 CYS A C 1
ATOM 762 O O . CYS A 1 90 ? -9.232 -0.604 -5.441 1.00 91.31 90 CYS A O 1
ATOM 764 N N . ALA A 1 91 ? -11.380 -0.534 -6.121 1.00 88.19 91 ALA A N 1
ATOM 765 C CA . ALA A 1 91 ? -11.165 -1.074 -7.469 1.00 88.19 91 ALA A CA 1
ATOM 766 C C . ALA A 1 91 ? -9.976 -0.426 -8.205 1.00 88.19 91 ALA A C 1
ATOM 768 O O . ALA A 1 91 ? -9.141 -1.121 -8.776 1.00 88.19 91 ALA A O 1
ATOM 769 N N . ASP A 1 92 ? -9.840 0.898 -8.099 1.00 87.00 92 ASP A N 1
ATOM 770 C CA . ASP A 1 92 ? -8.751 1.652 -8.730 1.00 87.00 92 ASP A CA 1
ATOM 771 C C . ASP A 1 92 ? -7.624 2.042 -7.758 1.00 87.00 92 ASP A C 1
ATOM 773 O O . ASP A 1 92 ? -6.651 2.687 -8.152 1.00 87.00 92 ASP A O 1
ATOM 777 N N . CYS A 1 93 ? -7.684 1.607 -6.498 1.00 89.19 93 CYS A N 1
ATOM 778 C CA . CYS A 1 93 ? -6.702 1.971 -5.481 1.00 89.19 93 CYS A CA 1
ATOM 779 C C . CYS A 1 93 ? -5.331 1.335 -5.755 1.00 89.19 93 CYS A C 1
ATOM 781 O O . CYS A 1 93 ? -5.217 0.112 -5.853 1.00 89.19 93 CYS A O 1
ATOM 783 N N . THR A 1 94 ? -4.293 2.171 -5.816 1.00 90.88 94 THR A N 1
ATOM 784 C CA . THR A 1 94 ? -2.864 1.798 -5.812 1.00 90.88 94 THR A CA 1
ATOM 785 C C . THR A 1 94 ? -2.116 2.526 -4.694 1.00 90.88 94 THR A C 1
ATOM 787 O O . THR A 1 94 ? -0.953 2.885 -4.847 1.00 90.88 94 THR A O 1
ATOM 790 N N . ALA A 1 95 ? -2.802 2.854 -3.594 1.00 91.44 95 ALA A N 1
ATOM 791 C CA . ALA A 1 95 ? -2.219 3.658 -2.529 1.00 91.44 95 ALA A CA 1
ATOM 792 C C . ALA A 1 95 ? -1.047 2.920 -1.871 1.00 91.44 95 ALA A C 1
ATOM 794 O O . ALA A 1 95 ? -1.214 1.817 -1.349 1.00 91.44 95 ALA A O 1
ATOM 795 N N . HIS A 1 96 ? 0.120 3.564 -1.864 1.00 91.94 96 HIS A N 1
ATOM 796 C CA . HIS A 1 96 ? 1.374 3.025 -1.339 1.00 91.94 96 HIS A CA 1
ATOM 797 C C . HIS A 1 96 ? 1.213 2.307 0.004 1.00 91.94 96 HIS A C 1
ATOM 799 O O . HIS A 1 96 ? 1.661 1.182 0.162 1.00 91.94 96 HIS A O 1
ATOM 805 N N . CYS A 1 97 ? 0.505 2.911 0.956 1.00 89.50 97 CYS A N 1
ATOM 806 C CA . CYS A 1 97 ? 0.306 2.347 2.288 1.00 89.50 97 CYS A CA 1
ATOM 807 C C . CYS A 1 97 ? -0.288 0.937 2.342 1.00 89.50 97 CYS A C 1
ATOM 809 O O . CYS A 1 97 ? -0.044 0.232 3.314 1.00 89.50 97 CYS A O 1
ATOM 811 N N . GLY A 1 98 ? -1.083 0.552 1.342 1.00 91.69 98 GLY A N 1
ATOM 812 C CA . GLY A 1 98 ? -1.708 -0.762 1.279 1.00 91.69 98 GLY A CA 1
ATOM 813 C C . GLY A 1 98 ? -0.907 -1.767 0.459 1.00 91.69 98 GLY A C 1
ATOM 814 O O . GLY A 1 98 ? -1.049 -2.958 0.692 1.00 91.69 98 GLY A O 1
ATOM 815 N N . TYR A 1 99 ? -0.079 -1.328 -0.489 1.00 94.50 99 TYR A N 1
ATOM 816 C CA . TYR A 1 99 ? 0.616 -2.232 -1.417 1.00 94.50 99 TYR A CA 1
ATOM 817 C C . TYR A 1 99 ? 2.125 -2.315 -1.182 1.00 94.50 99 TYR A C 1
ATOM 819 O O . TYR A 1 99 ? 2.716 -3.348 -1.478 1.00 94.50 99 TYR A O 1
ATOM 827 N N . GLU A 1 100 ? 2.744 -1.283 -0.609 1.00 95.06 100 GLU A N 1
ATOM 828 C CA . GLU A 1 100 ? 4.153 -1.318 -0.205 1.00 95.06 100 GLU A CA 1
ATOM 829 C C . GLU A 1 100 ? 4.426 -2.436 0.811 1.00 95.06 100 GLU A C 1
ATOM 831 O O . GLU A 1 100 ? 5.386 -3.172 0.599 1.00 95.06 100 GLU A O 1
ATOM 836 N N . PRO A 1 101 ? 3.596 -2.663 1.855 1.00 94.69 101 PRO A N 1
ATOM 837 C CA . PRO A 1 101 ? 3.833 -3.776 2.773 1.00 94.69 101 PRO A CA 1
ATOM 838 C C . PRO A 1 101 ? 3.806 -5.134 2.060 1.00 94.69 101 PRO A C 1
ATOM 840 O O . PRO A 1 101 ? 4.678 -5.961 2.307 1.00 94.69 101 PRO A O 1
ATOM 843 N N . THR A 1 102 ? 2.867 -5.338 1.126 1.00 94.81 102 THR A N 1
ATOM 844 C CA . THR A 1 102 ? 2.805 -6.557 0.299 1.00 94.81 102 THR A CA 1
ATOM 845 C C . THR A 1 102 ? 4.063 -6.711 -0.562 1.00 94.81 102 THR A C 1
ATOM 847 O O . THR A 1 102 ? 4.639 -7.793 -0.644 1.00 94.81 102 THR A O 1
ATOM 850 N N . ALA A 1 103 ? 4.510 -5.625 -1.197 1.00 95.81 103 ALA A N 1
ATOM 851 C CA . ALA A 1 103 ? 5.689 -5.632 -2.055 1.00 95.81 103 ALA A CA 1
ATOM 852 C C . ALA A 1 103 ? 6.978 -5.914 -1.266 1.00 95.81 103 ALA A C 1
ATOM 854 O O . ALA A 1 103 ? 7.829 -6.675 -1.727 1.00 95.81 103 ALA A O 1
ATOM 855 N N . VAL A 1 104 ? 7.116 -5.330 -0.072 1.00 94.81 104 VAL A N 1
ATOM 856 C CA . VAL A 1 104 ? 8.256 -5.553 0.828 1.00 94.81 104 VAL A CA 1
ATOM 857 C C . VAL A 1 104 ? 8.258 -6.977 1.376 1.00 94.81 104 VAL A C 1
ATOM 859 O O . VAL A 1 104 ? 9.325 -7.591 1.438 1.00 94.81 104 VAL A O 1
ATOM 862 N N . ASP A 1 105 ? 7.095 -7.525 1.731 1.00 95.44 105 ASP A N 1
ATOM 863 C CA . ASP A 1 105 ? 6.989 -8.925 2.140 1.00 95.44 105 ASP A CA 1
ATOM 864 C C . ASP A 1 105 ? 7.468 -9.858 1.019 1.00 95.44 105 ASP A C 1
ATOM 866 O O . ASP A 1 105 ? 8.381 -10.648 1.240 1.00 95.44 105 ASP A O 1
ATOM 870 N N . GLU A 1 106 ? 6.994 -9.703 -0.225 1.00 95.00 106 GLU A N 1
ATOM 871 C CA . GLU A 1 106 ? 7.502 -10.534 -1.329 1.00 95.00 106 GLU A CA 1
ATOM 872 C C . GLU A 1 106 ? 9.015 -10.350 -1.541 1.00 95.00 106 GLU A C 1
ATOM 874 O O . GLU A 1 106 ? 9.750 -11.332 -1.706 1.00 95.00 106 GLU A O 1
ATOM 879 N N . ALA A 1 107 ? 9.488 -9.099 -1.511 1.00 95.06 107 ALA A N 1
ATOM 880 C CA . ALA A 1 107 ? 10.890 -8.751 -1.718 1.00 95.06 107 ALA A CA 1
ATOM 881 C C . ALA A 1 107 ? 11.831 -9.403 -0.695 1.00 95.06 107 ALA A C 1
ATOM 883 O O . ALA A 1 107 ? 12.996 -9.647 -1.011 1.00 95.06 107 ALA A O 1
ATOM 884 N N . THR A 1 108 ? 11.349 -9.677 0.519 1.00 95.00 108 THR A N 1
ATOM 885 C CA . THR A 1 108 ? 12.179 -10.120 1.650 1.00 95.00 108 THR A CA 1
ATOM 886 C C . THR A 1 108 ? 11.883 -11.543 2.118 1.00 95.00 108 THR A C 1
ATOM 888 O O . THR A 1 108 ? 12.753 -12.169 2.720 1.00 95.00 108 THR A O 1
ATOM 891 N N . SER A 1 109 ? 10.720 -12.102 1.793 1.00 94.88 109 SER A N 1
ATOM 892 C CA . SER A 1 109 ? 10.302 -13.426 2.266 1.00 94.88 109 SER A CA 1
ATOM 893 C C . SER A 1 109 ? 10.749 -14.572 1.350 1.00 94.88 109 SER A C 1
ATOM 895 O O . SER A 1 109 ? 10.711 -15.736 1.750 1.00 94.88 109 SER A O 1
ATOM 897 N N . THR A 1 110 ? 11.220 -14.287 0.127 1.00 93.31 110 THR A N 1
ATOM 898 C CA . THR A 1 110 ? 11.700 -15.320 -0.808 1.00 93.31 110 THR A CA 1
ATOM 899 C C . THR A 1 110 ? 13.034 -14.962 -1.457 1.00 93.31 110 THR A C 1
ATOM 901 O O . THR A 1 110 ? 13.292 -13.810 -1.795 1.00 93.31 110 THR A O 1
ATOM 904 N N . PHE A 1 111 ? 13.871 -15.971 -1.729 1.00 95.00 111 PHE A N 1
ATOM 905 C CA . PHE A 1 111 ? 15.127 -15.770 -2.465 1.00 95.00 111 PHE A CA 1
ATOM 906 C C . PHE A 1 111 ? 14.890 -15.148 -3.849 1.00 95.00 111 PHE A C 1
ATOM 908 O O . PHE A 1 111 ? 15.631 -14.269 -4.280 1.00 95.00 111 PHE A O 1
ATOM 915 N N . ARG A 1 112 ? 13.822 -15.575 -4.536 1.00 93.81 112 ARG A N 1
ATOM 916 C CA . ARG A 1 112 ? 13.426 -14.998 -5.824 1.00 93.81 112 ARG A CA 1
ATOM 917 C C . ARG A 1 112 ? 13.075 -13.515 -5.688 1.00 93.81 112 ARG A C 1
ATOM 919 O O . ARG A 1 112 ? 13.590 -12.723 -6.468 1.00 93.81 112 ARG A O 1
ATOM 926 N N . GLY A 1 113 ? 12.260 -13.147 -4.701 1.00 93.81 113 GLY A N 1
ATOM 927 C CA . GLY A 1 113 ? 11.883 -11.758 -4.437 1.00 93.81 113 GLY A CA 1
ATOM 928 C C . GLY A 1 113 ? 13.085 -10.873 -4.112 1.00 93.81 113 GLY A C 1
ATOM 929 O O . GLY A 1 113 ? 13.186 -9.765 -4.643 1.00 93.81 113 GLY A O 1
ATOM 930 N N . MET A 1 114 ? 14.053 -11.391 -3.348 1.00 95.31 114 MET A N 1
ATOM 931 C CA . MET A 1 114 ? 15.311 -10.687 -3.071 1.00 95.31 114 MET A CA 1
ATOM 932 C C . MET A 1 114 ? 16.124 -10.454 -4.350 1.00 95.31 114 MET A C 1
ATOM 934 O O . MET A 1 114 ? 16.592 -9.343 -4.597 1.00 95.31 114 MET A O 1
ATOM 938 N N . VAL A 1 115 ? 16.273 -11.484 -5.192 1.00 95.25 115 VAL A N 1
ATOM 939 C CA . VAL A 1 115 ? 16.993 -11.384 -6.473 1.00 95.25 115 VAL A CA 1
ATOM 940 C C . VAL A 1 115 ? 16.294 -10.420 -7.433 1.00 95.25 115 VAL A C 1
ATOM 942 O O . VAL A 1 115 ? 16.964 -9.611 -8.074 1.00 95.25 115 VAL A O 1
ATOM 945 N N . ASP A 1 116 ? 14.969 -10.486 -7.540 1.00 93.62 116 ASP A N 1
ATOM 946 C CA . ASP A 1 116 ? 14.186 -9.606 -8.411 1.00 93.62 116 ASP A CA 1
ATOM 947 C C . ASP A 1 116 ? 14.277 -8.145 -7.942 1.00 93.62 116 ASP A C 1
ATOM 949 O O . ASP A 1 116 ? 14.485 -7.251 -8.762 1.00 93.62 116 ASP A O 1
ATOM 953 N N . SER A 1 117 ? 14.233 -7.906 -6.628 1.00 92.94 117 SER A N 1
ATOM 954 C CA . SER A 1 117 ? 14.417 -6.571 -6.045 1.00 92.94 117 SER A CA 1
ATOM 955 C C . SER A 1 117 ? 15.817 -6.019 -6.312 1.00 92.94 117 SER A C 1
ATOM 957 O O . SER A 1 117 ? 15.955 -4.877 -6.746 1.00 92.94 117 SER A O 1
ATOM 959 N N . ALA A 1 118 ? 16.863 -6.832 -6.123 1.00 92.06 118 ALA A N 1
ATOM 960 C CA . ALA A 1 118 ? 18.241 -6.425 -6.386 1.00 92.06 118 ALA A CA 1
ATOM 961 C C . ALA A 1 118 ? 18.463 -6.077 -7.866 1.00 92.06 118 ALA A C 1
ATOM 963 O O . ALA A 1 118 ? 19.032 -5.032 -8.171 1.00 92.06 118 ALA A O 1
ATOM 964 N N . LYS A 1 119 ? 17.968 -6.908 -8.795 1.00 90.00 119 LYS A N 1
ATOM 965 C CA . LYS A 1 119 ? 18.075 -6.642 -10.241 1.00 90.00 119 LYS A CA 1
ATOM 966 C C . LYS A 1 119 ? 17.516 -5.280 -10.623 1.00 90.00 119 LYS A C 1
ATOM 968 O O . LYS A 1 119 ? 18.089 -4.624 -11.478 1.00 90.00 119 LYS A O 1
ATOM 973 N N . MET A 1 120 ? 16.414 -4.873 -10.004 1.00 84.31 120 MET A N 1
ATOM 974 C CA . MET A 1 120 ? 15.782 -3.595 -10.302 1.00 84.31 120 MET A CA 1
ATOM 975 C C . MET A 1 120 ? 16.521 -2.389 -9.726 1.00 84.31 120 MET A C 1
ATOM 977 O O . MET A 1 120 ? 16.507 -1.334 -10.344 1.00 84.31 120 MET A O 1
ATOM 981 N N . VAL A 1 121 ? 17.147 -2.524 -8.555 1.00 83.75 121 VAL A N 1
ATOM 982 C CA . VAL A 1 121 ? 17.938 -1.434 -7.957 1.00 83.75 121 VAL A CA 1
ATOM 983 C C . VAL A 1 121 ? 19.195 -1.140 -8.780 1.00 83.75 121 VAL A C 1
ATOM 985 O O . VAL A 1 121 ? 19.649 -0.001 -8.815 1.00 83.75 121 VAL A O 1
ATOM 988 N N . PHE A 1 122 ? 19.759 -2.156 -9.440 1.00 81.12 122 PHE A N 1
ATOM 989 C CA . PHE A 1 122 ? 21.001 -2.050 -10.215 1.00 81.12 122 PHE A CA 1
ATOM 990 C C . PHE A 1 122 ? 20.800 -1.995 -11.743 1.00 81.12 122 PHE A C 1
ATOM 992 O O . PHE A 1 122 ? 21.785 -2.099 -12.476 1.00 81.12 122 PHE A O 1
ATOM 999 N N . GLN A 1 123 ? 19.557 -1.878 -12.223 1.00 68.19 123 GLN A N 1
ATOM 1000 C CA . GLN A 1 123 ? 19.219 -1.711 -13.644 1.00 68.19 123 GLN A CA 1
ATOM 1001 C C . GLN A 1 123 ? 19.150 -0.232 -14.024 1.00 68.19 123 GLN A C 1
ATOM 1003 O O . GLN A 1 123 ? 19.582 0.078 -15.157 1.00 68.19 123 GLN A O 1
#

Radius of gyration: 16.12 Å; chains: 1; bounding box: 37×28×40 Å

Sequence (123 aa):
MVEGKRFEFFDKLLEKNKNGRWDINHSPLYLEFLRGKRDYSCTPWGNPNYSVLGWQKPCYLLDEGYAETFKELMATTEWE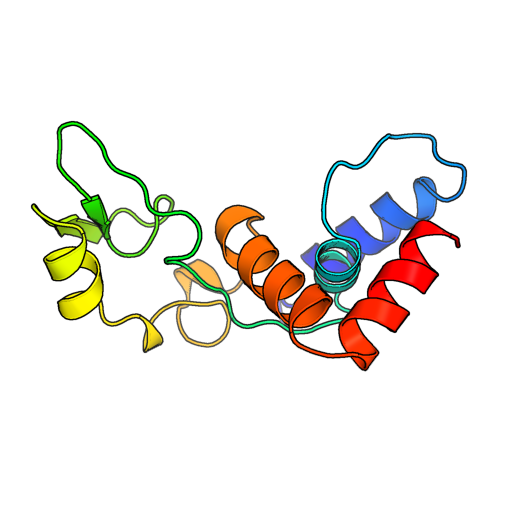NYGHQNNKKCADCTAHCGYEPTAVDEATSTFRGMVDSAKMVFQ

pLDDT: mean 90.69, std 8.39, range [35.59, 97.31]